Protein AF-A0A2E3NL53-F1 (afdb_monomer_lite)

Radius of gyration: 14.41 Å; chains: 1; bounding box: 37×22×43 Å

Secondary structure (DSSP, 8-state):
---PPPGGG----SEEEE-TTS-EEEESEEEE-TTS-EEEEEEEEE--GGGGGTS-GGGTT-EEEEEEEEEE-HHHHHTS-EEETTT--EE-HHHHHT-

pLDDT: mean 90.21, std 9.06, range [44.19, 97.06]

Structure (mmCIF, N/CA/C/O backbone):
data_AF-A0A2E3NL53-F1
#
_entry.id   AF-A0A2E3NL53-F1
#
loop_
_atom_site.group_PDB
_atom_site.id
_atom_site.type_symbol
_atom_site.label_atom_id
_atom_site.label_alt_id
_atom_site.label_comp_id
_atom_site.label_asym_id
_atom_site.label_entity_id
_atom_site.label_seq_id
_atom_site.pdbx_PDB_ins_code
_atom_site.Cartn_x
_atom_site.Cartn_y
_atom_site.Cartn_z
_atom_site.occupancy
_atom_site.B_iso_or_equiv
_atom_site.auth_seq_id
_atom_site.auth_comp_id
_atom_site.auth_asym_id
_atom_site.auth_atom_id
_atom_site.pdbx_PDB_model_num
ATOM 1 N N . MET A 1 1 ? 18.456 -0.788 -28.516 1.00 44.19 1 MET A N 1
ATOM 2 C CA . MET A 1 1 ? 18.277 -1.912 -27.575 1.00 44.19 1 MET A CA 1
ATOM 3 C C . MET A 1 1 ? 17.141 -1.545 -26.647 1.00 44.19 1 MET A C 1
ATOM 5 O O . MET A 1 1 ? 17.297 -0.605 -25.877 1.00 44.19 1 MET A O 1
ATOM 9 N N . SER A 1 2 ? 15.995 -2.209 -26.773 1.00 53.41 2 SER A N 1
ATOM 10 C CA . SER A 1 2 ? 14.940 -2.111 -25.765 1.00 53.41 2 SER A CA 1
ATOM 11 C C . SER A 1 2 ? 15.437 -2.875 -24.546 1.00 53.41 2 SER A C 1
ATOM 13 O O . SER A 1 2 ? 15.722 -4.064 -24.649 1.00 53.41 2 SER A O 1
ATOM 15 N N . VAL A 1 3 ? 15.651 -2.182 -23.433 1.00 59.28 3 VAL A N 1
ATOM 16 C CA . VAL A 1 3 ? 15.956 -2.845 -22.165 1.00 59.28 3 VAL A CA 1
ATOM 17 C C . VAL A 1 3 ? 14.661 -3.514 -21.728 1.00 59.28 3 VAL A C 1
ATOM 19 O O . VAL A 1 3 ? 13.704 -2.820 -21.387 1.00 59.28 3 VAL A O 1
ATOM 22 N N . GLU A 1 4 ? 14.603 -4.841 -21.813 1.00 66.25 4 GLU A N 1
ATOM 23 C CA . GLU A 1 4 ? 13.481 -5.605 -21.278 1.00 66.25 4 GLU A CA 1
ATOM 24 C C . GLU A 1 4 ? 13.446 -5.396 -19.766 1.00 66.25 4 GLU A C 1
ATOM 26 O O . GLU A 1 4 ? 14.428 -5.616 -19.055 1.00 66.25 4 GLU A O 1
ATOM 31 N N . ILE A 1 5 ? 12.327 -4.864 -19.290 1.00 65.44 5 ILE A N 1
ATOM 32 C CA . ILE A 1 5 ? 12.122 -4.596 -17.874 1.00 65.44 5 ILE A CA 1
ATOM 33 C C . ILE A 1 5 ? 11.640 -5.918 -17.274 1.00 65.44 5 ILE A C 1
ATOM 35 O O . ILE A 1 5 ? 10.630 -6.436 -17.753 1.00 65.44 5 ILE A O 1
ATOM 39 N N . PRO A 1 6 ? 12.329 -6.459 -16.255 1.00 68.88 6 PRO A N 1
ATOM 40 C CA . PRO A 1 6 ? 11.903 -7.691 -15.609 1.00 68.88 6 PRO A CA 1
ATOM 41 C C . PRO A 1 6 ? 10.472 -7.576 -15.075 1.00 68.88 6 PRO A C 1
ATOM 43 O O . PRO A 1 6 ? 10.066 -6.508 -14.606 1.00 68.88 6 PRO A O 1
ATOM 46 N N . ASP A 1 7 ? 9.731 -8.683 -15.123 1.00 76.69 7 ASP A N 1
ATOM 47 C CA . ASP A 1 7 ? 8.323 -8.751 -14.713 1.00 76.69 7 ASP A CA 1
ATOM 48 C C . ASP A 1 7 ? 8.097 -8.293 -13.261 1.00 76.69 7 ASP A C 1
ATOM 50 O O . ASP A 1 7 ? 7.090 -7.668 -12.954 1.00 76.69 7 ASP A O 1
ATOM 54 N N . GLU A 1 8 ? 9.086 -8.456 -12.377 1.00 80.12 8 GLU A N 1
ATOM 55 C CA . GLU A 1 8 ? 9.005 -7.958 -10.997 1.00 80.12 8 GLU A CA 1
ATOM 56 C C . GLU A 1 8 ? 8.801 -6.429 -10.898 1.00 80.12 8 GLU A C 1
ATOM 58 O O . GLU A 1 8 ? 8.336 -5.945 -9.873 1.00 80.12 8 GLU A O 1
ATOM 63 N N . PHE A 1 9 ? 9.115 -5.653 -11.945 1.00 84.38 9 PHE A N 1
ATOM 64 C CA . PHE A 1 9 ? 8.925 -4.195 -11.975 1.00 84.38 9 PHE A CA 1
ATOM 65 C C . PHE A 1 9 ? 7.691 -3.754 -12.777 1.00 84.38 9 PHE A C 1
ATOM 67 O O . PHE A 1 9 ? 7.567 -2.572 -13.122 1.00 84.38 9 PHE A O 1
ATOM 74 N N . SER A 1 10 ? 6.814 -4.694 -13.144 1.00 82.06 10 SER A N 1
ATOM 75 C CA . SER A 1 10 ? 5.560 -4.423 -13.860 1.00 82.06 10 SER A CA 1
ATOM 76 C C . SER A 1 10 ? 4.393 -4.114 -12.916 1.00 82.06 10 SER A C 1
ATOM 78 O O . SER A 1 10 ? 3.399 -3.528 -13.340 1.00 82.06 10 SER A O 1
ATOM 80 N N . SER A 1 11 ? 4.522 -4.472 -11.634 1.00 87.06 11 SER A N 1
ATOM 81 C CA . SER A 1 11 ? 3.481 -4.269 -10.627 1.00 87.06 11 SER A CA 1
ATOM 82 C C . SER A 1 11 ? 3.214 -2.784 -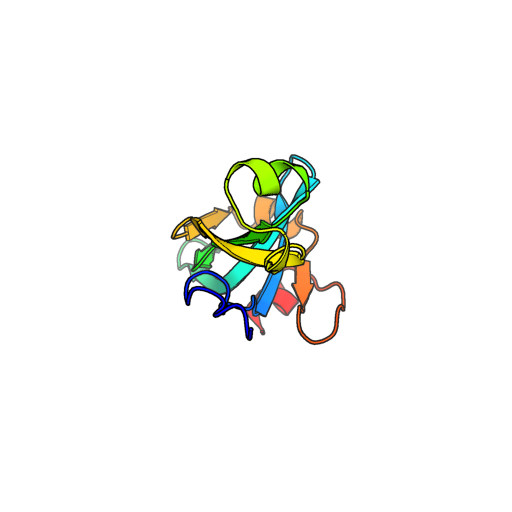10.386 1.00 87.06 11 SER A C 1
ATOM 84 O O . SER A 1 11 ? 4.141 -1.985 -10.276 1.00 87.06 11 SER A O 1
ATOM 86 N N . VAL A 1 12 ? 1.939 -2.422 -10.256 1.00 92.12 12 VAL A N 1
ATOM 87 C CA . VAL A 1 12 ? 1.491 -1.054 -9.982 1.00 92.12 12 VAL A CA 1
ATOM 88 C C . VAL A 1 12 ? 0.555 -1.096 -8.775 1.00 92.12 12 VAL A C 1
ATOM 90 O O . VAL A 1 12 ? -0.373 -1.903 -8.783 1.00 92.12 12 VAL A O 1
ATOM 93 N N . PRO A 1 13 ? 0.786 -0.289 -7.727 1.00 95.31 13 PRO A N 1
ATOM 94 C CA . PRO A 1 13 ? -0.084 -0.291 -6.561 1.00 95.31 13 PRO A CA 1
ATOM 95 C C . PRO A 1 13 ? -1.458 0.299 -6.880 1.00 95.31 13 PRO A C 1
ATOM 97 O O . PRO A 1 13 ? -1.585 1.174 -7.733 1.00 95.31 13 PRO A O 1
ATOM 100 N N . VAL A 1 14 ? -2.474 -0.133 -6.135 1.00 95.88 14 VAL A N 1
ATOM 101 C CA . VAL A 1 14 ? -3.807 0.496 -6.151 1.00 95.88 14 VAL A CA 1
ATOM 102 C C . VAL A 1 14 ? -3.854 1.711 -5.220 1.00 95.88 14 VAL A C 1
ATOM 104 O O . VAL A 1 14 ? -4.539 2.700 -5.480 1.00 95.88 14 VAL A O 1
ATOM 107 N N . LEU A 1 15 ? -3.043 1.674 -4.163 1.00 96.44 15 LEU A N 1
ATOM 108 C CA . LEU A 1 15 ? -2.908 2.735 -3.173 1.00 96.44 15 LEU A CA 1
ATOM 109 C C . LEU A 1 15 ? -1.473 2.828 -2.663 1.00 96.44 15 LEU A C 1
ATOM 111 O O . LEU A 1 15 ? -0.727 1.841 -2.655 1.00 96.44 15 LEU A O 1
ATOM 115 N N . THR A 1 16 ? -1.108 4.005 -2.173 1.00 96.81 16 THR A N 1
ATOM 116 C CA . THR A 1 16 ? 0.142 4.216 -1.446 1.00 96.81 16 THR A CA 1
ATOM 117 C C . THR A 1 16 ? -0.122 4.644 -0.015 1.00 96.81 16 THR A C 1
ATOM 119 O O . THR A 1 16 ? -1.179 5.173 0.326 1.00 96.81 16 THR A O 1
ATOM 122 N N . PHE A 1 17 ? 0.843 4.353 0.850 1.00 95.31 17 PHE A N 1
ATOM 123 C CA . PHE A 1 17 ? 0.776 4.678 2.264 1.00 95.31 17 PHE A CA 1
ATOM 124 C C . PHE A 1 17 ? 2.166 4.903 2.840 1.00 95.31 17 PHE A C 1
ATOM 126 O O . PHE A 1 17 ? 3.169 4.372 2.351 1.00 95.31 17 PHE A O 1
ATOM 133 N N . LYS A 1 18 ? 2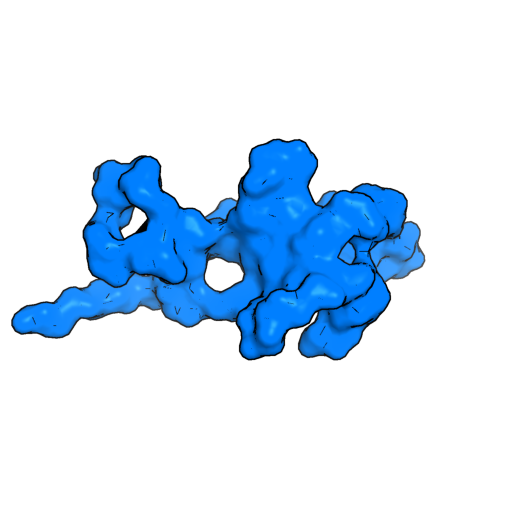.235 5.673 3.925 1.00 92.69 18 LYS A N 1
ATOM 134 C CA . LYS A 1 18 ? 3.484 5.909 4.648 1.00 92.69 18 LYS A CA 1
ATOM 135 C C . LYS A 1 18 ? 3.575 5.090 5.923 1.00 92.69 18 LYS A C 1
ATOM 137 O O . LYS A 1 18 ? 2.701 5.096 6.788 1.00 92.69 18 LYS A O 1
ATOM 142 N N . THR A 1 19 ? 4.703 4.410 6.072 1.00 87.00 19 THR A N 1
ATOM 143 C CA . THR A 1 19 ? 5.080 3.782 7.344 1.00 87.00 19 THR A CA 1
ATOM 144 C C . THR A 1 19 ? 5.469 4.839 8.385 1.00 87.00 19 THR A C 1
ATOM 146 O O . THR A 1 19 ? 5.774 5.979 8.040 1.00 87.00 19 THR A O 1
ATOM 149 N N . LEU A 1 20 ? 5.576 4.448 9.663 1.00 79.38 20 LEU A N 1
ATOM 150 C CA . LEU A 1 20 ? 6.027 5.346 10.747 1.00 79.38 20 LEU A CA 1
ATOM 151 C C . LEU A 1 20 ? 7.415 5.958 10.496 1.00 79.38 20 LEU A C 1
ATOM 153 O O . LEU A 1 20 ? 7.736 7.013 11.026 1.00 79.38 20 LEU A O 1
ATOM 157 N N . LYS A 1 21 ? 8.247 5.304 9.678 1.00 82.44 21 LYS A N 1
ATOM 158 C CA . LYS A 1 21 ? 9.578 5.793 9.295 1.00 82.44 21 LYS A CA 1
ATOM 159 C C . LYS A 1 21 ? 9.540 6.701 8.058 1.00 82.44 21 LYS A C 1
ATOM 161 O O . LYS A 1 21 ? 10.564 6.865 7.402 1.00 82.44 21 LYS A O 1
ATOM 166 N N . ASN A 1 22 ? 8.365 7.229 7.699 1.00 82.56 22 ASN A N 1
ATOM 167 C CA . ASN A 1 22 ? 8.126 8.069 6.519 1.00 82.56 22 ASN A CA 1
ATOM 168 C C . ASN A 1 22 ? 8.565 7.406 5.196 1.00 82.56 22 ASN A C 1
ATOM 170 O O . ASN A 1 22 ? 8.871 8.074 4.214 1.00 82.56 22 ASN A O 1
ATOM 174 N N . THR A 1 23 ? 8.630 6.070 5.175 1.00 87.38 23 THR A N 1
ATOM 175 C CA . THR A 1 23 ? 8.864 5.308 3.945 1.00 87.38 23 THR A CA 1
ATOM 176 C C . THR A 1 23 ? 7.531 5.108 3.252 1.00 87.38 23 THR A C 1
ATOM 178 O O . THR A 1 23 ? 6.623 4.537 3.863 1.00 87.38 23 THR A O 1
ATOM 181 N N . GLU A 1 24 ? 7.439 5.562 2.006 1.00 93.31 24 GLU A N 1
ATOM 182 C CA . GLU A 1 24 ? 6.289 5.333 1.138 1.00 93.31 24 GLU A CA 1
ATOM 183 C C . GLU A 1 24 ? 6.329 3.911 0.573 1.00 93.31 24 GLU A C 1
ATOM 185 O O . GLU A 1 24 ? 7.359 3.437 0.084 1.00 93.31 24 GLU A O 1
ATOM 190 N N . LEU A 1 25 ? 5.202 3.221 0.694 1.00 95.94 25 LEU A N 1
ATOM 191 C CA . LEU A 1 25 ? 4.970 1.883 0.181 1.00 95.94 25 LEU A CA 1
ATOM 192 C C . LEU A 1 25 ? 3.688 1.881 -0.644 1.00 95.94 25 LEU A C 1
ATOM 194 O O . LEU A 1 25 ? 2.816 2.728 -0.465 1.00 95.94 25 LEU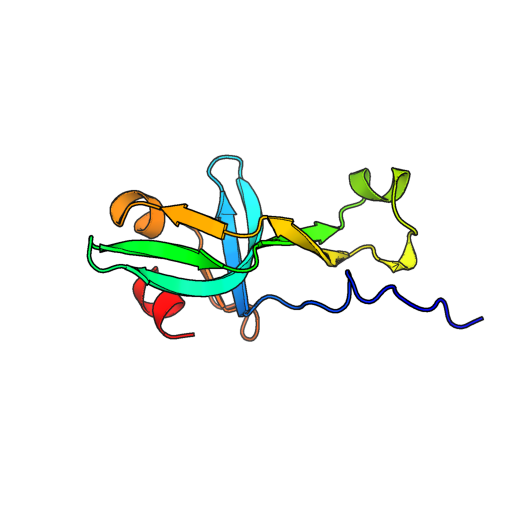 A O 1
ATOM 198 N N . GLY A 1 26 ? 3.591 0.908 -1.538 1.00 96.69 26 GLY A N 1
ATOM 199 C CA . GLY A 1 26 ? 2.389 0.610 -2.297 1.00 96.69 26 GLY A CA 1
ATOM 200 C C . GLY A 1 26 ? 1.777 -0.696 -1.812 1.00 96.69 26 GLY A C 1
ATOM 201 O O . GLY A 1 26 ? 2.482 -1.541 -1.256 1.00 96.69 26 GLY A O 1
ATOM 202 N N . ALA A 1 27 ? 0.484 -0.875 -2.030 1.00 97.06 27 ALA A N 1
ATOM 203 C CA . ALA A 1 27 ? -0.180 -2.164 -1.875 1.00 97.06 27 ALA A CA 1
ATOM 204 C C . ALA A 1 27 ? -0.976 -2.489 -3.138 1.00 97.06 27 ALA A C 1
ATOM 206 O O . ALA A 1 27 ? -1.421 -1.582 -3.844 1.00 97.06 27 ALA A O 1
ATOM 207 N N . LEU A 1 28 ? -1.127 -3.781 -3.421 1.00 96.50 28 LEU A N 1
ATOM 208 C CA . LEU A 1 28 ? -1.995 -4.273 -4.490 1.00 96.50 28 LEU A CA 1
ATOM 209 C C . LEU A 1 28 ? -3.439 -4.444 -4.016 1.00 96.50 28 LEU A C 1
ATOM 211 O O . LEU A 1 28 ? -4.349 -4.416 -4.832 1.00 96.50 28 LEU A O 1
ATOM 215 N N . GLU A 1 29 ? -3.637 -4.611 -2.711 1.00 96.00 29 GLU A N 1
ATOM 216 C CA . GLU A 1 29 ? -4.946 -4.819 -2.105 1.00 96.00 29 GLU A CA 1
ATOM 217 C C . GLU A 1 29 ? -4.937 -4.327 -0.652 1.00 96.00 29 GLU A C 1
ATOM 219 O O . GLU A 1 29 ? -3.913 -4.405 0.041 1.00 96.00 29 GLU A O 1
ATOM 224 N N . ILE A 1 30 ? -6.090 -3.847 -0.193 1.00 96.25 30 ILE A N 1
ATOM 225 C CA . ILE A 1 30 ? -6.377 -3.515 1.200 1.00 96.25 30 ILE A CA 1
ATOM 226 C C . ILE A 1 30 ? -7.722 -4.124 1.591 1.00 96.25 30 ILE A C 1
ATOM 228 O O . ILE A 1 30 ? -8.701 -4.028 0.861 1.00 96.25 30 ILE A O 1
ATOM 232 N N . THR A 1 31 ? -7.777 -4.760 2.754 1.00 96.44 31 THR A N 1
ATOM 233 C CA . THR A 1 31 ? -8.986 -5.412 3.265 1.00 96.44 31 THR A CA 1
ATOM 234 C C . THR A 1 31 ? -9.121 -5.192 4.759 1.00 96.44 31 THR A C 1
ATOM 236 O O . THR A 1 31 ? -8.117 -5.059 5.465 1.00 96.44 31 THR A O 1
ATOM 239 N N . ARG A 1 32 ? -10.356 -5.222 5.259 1.00 95.88 32 ARG A N 1
ATOM 240 C CA . ARG A 1 32 ? -10.639 -5.248 6.693 1.00 95.88 32 ARG A CA 1
ATOM 241 C C . ARG A 1 32 ? -10.936 -6.677 7.135 1.00 95.88 32 ARG A C 1
ATOM 243 O O . ARG A 1 32 ? -11.784 -7.337 6.545 1.00 95.88 32 ARG A O 1
ATOM 250 N N . ASP A 1 33 ? -10.216 -7.129 8.149 1.00 94.75 33 ASP A N 1
ATOM 251 C CA . ASP A 1 33 ? -10.350 -8.464 8.729 1.00 94.75 33 ASP A CA 1
ATOM 252 C C . ASP A 1 33 ? -11.460 -8.484 9.802 1.00 94.75 33 ASP A C 1
ATOM 254 O O . ASP A 1 33 ? -11.921 -7.430 10.254 1.00 94.75 33 ASP A O 1
ATOM 258 N N . GLU A 1 34 ? -11.902 -9.673 10.222 1.00 91.44 34 GLU A N 1
ATOM 259 C CA . GLU A 1 34 ? -13.038 -9.841 11.154 1.00 91.44 34 GLU A CA 1
ATOM 260 C C . GLU A 1 34 ? -12.784 -9.223 12.540 1.00 91.44 34 GLU A C 1
ATOM 262 O O . GLU A 1 34 ? -13.713 -8.786 13.220 1.00 91.44 34 GLU A O 1
ATOM 267 N N . ASP A 1 35 ? -11.516 -9.144 12.949 1.00 91.62 35 ASP A N 1
ATOM 268 C CA . ASP A 1 35 ? -11.068 -8.510 14.195 1.00 91.62 35 ASP A CA 1
ATOM 269 C C . ASP A 1 35 ? -10.980 -6.973 14.099 1.00 91.62 35 ASP A C 1
ATOM 271 O O . ASP A 1 35 ? -10.598 -6.298 15.057 1.00 91.62 35 ASP A O 1
ATOM 275 N N . GLY A 1 36 ? -11.338 -6.405 12.944 1.00 90.62 36 GLY A N 1
ATOM 276 C CA . GLY A 1 36 ? -11.266 -4.978 12.662 1.00 90.62 36 GLY A CA 1
ATOM 277 C C . GLY A 1 36 ? -9.878 -4.489 12.245 1.00 90.62 36 GLY A C 1
ATOM 278 O O . GLY A 1 36 ? -9.725 -3.285 12.027 1.00 90.62 36 GLY A O 1
ATOM 279 N N . SER A 1 37 ? -8.891 -5.379 12.108 1.00 95.12 37 SER A N 1
ATOM 280 C CA . SER A 1 37 ? -7.571 -5.045 11.572 1.00 95.12 37 SER A CA 1
ATOM 281 C C . SER A 1 37 ? -7.646 -4.683 10.093 1.00 95.12 37 SER A C 1
ATOM 283 O O . SER A 1 37 ? -8.462 -5.211 9.339 1.00 95.12 37 SER A O 1
ATOM 285 N N . VAL A 1 38 ? -6.732 -3.823 9.653 1.00 96.31 38 VAL A N 1
ATOM 286 C CA . VAL A 1 38 ? -6.546 -3.499 8.238 1.00 96.31 38 VAL A CA 1
ATOM 287 C C . VAL A 1 38 ? -5.353 -4.286 7.716 1.00 96.31 38 VAL A C 1
ATOM 289 O O . VAL A 1 38 ? -4.241 -4.190 8.241 1.00 96.31 38 VAL A O 1
ATOM 292 N N . VAL A 1 39 ? -5.587 -5.093 6.689 1.00 96.50 39 VAL A N 1
ATOM 293 C CA . VAL A 1 39 ? -4.589 -5.956 6.061 1.00 96.50 39 VAL A CA 1
ATOM 294 C C . VAL A 1 39 ? -4.310 -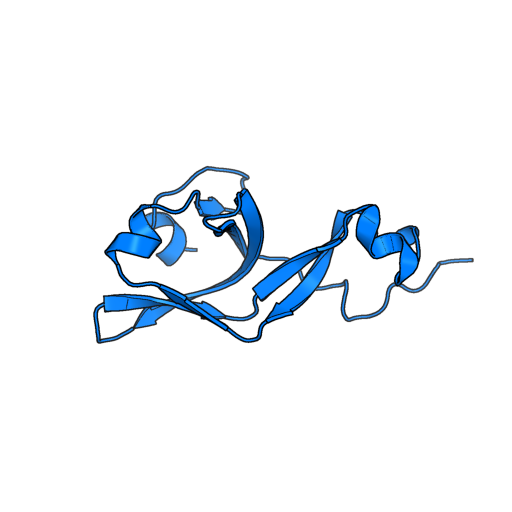5.442 4.660 1.00 96.50 39 VAL A C 1
ATOM 296 O O . VAL A 1 39 ? -5.224 -5.230 3.874 1.00 96.50 39 VAL A O 1
ATOM 299 N N . LEU A 1 40 ? -3.033 -5.253 4.360 1.00 96.56 40 LEU A N 1
ATOM 300 C CA . LEU A 1 40 ? -2.525 -4.887 3.047 1.00 96.56 40 LEU A CA 1
ATOM 301 C C . LEU A 1 40 ? -1.813 -6.095 2.446 1.00 96.56 40 LEU A C 1
ATOM 303 O O . LEU A 1 40 ? -0.926 -6.664 3.096 1.00 96.56 40 LEU A O 1
ATOM 307 N N . THR A 1 41 ? -2.136 -6.437 1.205 1.00 96.50 41 THR A N 1
ATOM 308 C CA . THR A 1 41 ? -1.545 -7.569 0.480 1.00 96.50 41 THR A CA 1
ATOM 309 C C . THR A 1 41 ? -0.764 -7.072 -0.737 1.00 96.50 41 THR A C 1
ATOM 311 O O . THR A 1 41 ? -1.098 -6.057 -1.348 1.00 96.50 41 THR A O 1
ATOM 314 N N . GLY A 1 42 ? 0.326 -7.765 -1.076 1.00 95.38 42 GLY A N 1
ATOM 315 C CA . GLY A 1 42 ? 1.172 -7.416 -2.217 1.00 95.38 42 GLY A CA 1
ATOM 316 C C . GLY A 1 42 ? 1.873 -6.075 -2.014 1.00 95.38 42 GLY A C 1
ATOM 317 O O . GLY A 1 42 ? 1.652 -5.124 -2.756 1.00 95.38 42 GLY A O 1
ATOM 318 N N . ILE A 1 43 ? 2.702 -5.974 -0.974 1.00 96.81 43 ILE A N 1
ATOM 319 C CA . ILE A 1 43 ? 3.380 -4.723 -0.634 1.00 96.81 43 ILE A CA 1
ATOM 320 C C . ILE A 1 43 ? 4.498 -4.458 -1.627 1.00 96.81 43 ILE A C 1
ATOM 322 O O . ILE A 1 43 ? 5.438 -5.249 -1.754 1.00 96.81 43 ILE A O 1
ATOM 326 N N . LEU A 1 44 ? 4.434 -3.289 -2.243 1.00 96.56 44 LEU A N 1
ATOM 327 C CA . LEU A 1 44 ? 5.401 -2.784 -3.195 1.00 96.56 44 LEU A CA 1
ATOM 328 C C . LEU A 1 44 ? 6.259 -1.687 -2.564 1.00 96.56 44 LEU A C 1
ATOM 330 O O . LEU A 1 44 ? 5.842 -0.974 -1.646 1.00 96.56 44 LEU A O 1
ATOM 334 N N . LYS A 1 45 ? 7.471 -1.530 -3.082 1.00 95.00 45 LYS A N 1
ATOM 335 C CA . LYS A 1 45 ? 8.371 -0.428 -2.749 1.00 95.00 45 LYS A CA 1
ATOM 336 C C . LYS A 1 45 ? 8.804 0.282 -4.023 1.00 95.00 45 LYS A C 1
ATOM 338 O O . LYS A 1 45 ? 9.099 -0.369 -5.022 1.00 95.00 45 LYS A O 1
ATOM 343 N N . LEU A 1 46 ? 8.861 1.608 -3.968 1.00 93.94 46 LEU A N 1
ATOM 344 C CA . LEU A 1 46 ? 9.391 2.411 -5.059 1.00 93.94 46 LEU A CA 1
ATOM 345 C C . LEU A 1 46 ? 10.912 2.226 -5.143 1.00 93.94 46 LEU A C 1
ATOM 347 O O . LEU A 1 46 ? 11.620 2.350 -4.139 1.00 93.94 46 LEU A O 1
ATOM 351 N N . VAL A 1 47 ? 11.418 1.941 -6.338 1.00 91.75 47 VAL A N 1
ATOM 352 C CA . VAL A 1 47 ? 12.852 1.878 -6.613 1.00 91.75 47 VAL A CA 1
ATOM 353 C C . VAL A 1 47 ? 13.414 3.292 -6.564 1.00 91.75 47 VAL A C 1
ATOM 355 O O . VAL A 1 47 ? 13.079 4.142 -7.390 1.00 91.75 47 VAL A O 1
ATOM 358 N N . THR A 1 48 ? 14.293 3.530 -5.596 1.00 91.62 48 THR A N 1
ATOM 359 C CA . THR A 1 48 ? 14.999 4.800 -5.399 1.00 91.62 48 THR A CA 1
ATOM 360 C C . THR A 1 48 ? 16.458 4.697 -5.839 1.00 91.62 48 THR A C 1
ATOM 362 O O . THR A 1 48 ? 16.978 3.608 -6.084 1.00 91.62 48 THR A O 1
ATOM 365 N N . GLU A 1 49 ? 17.158 5.831 -5.900 1.00 91.81 49 GLU A N 1
ATOM 366 C CA . GLU A 1 49 ? 18.563 5.887 -6.328 1.00 91.81 49 GLU A CA 1
ATOM 367 C C . GLU A 1 49 ? 19.494 4.981 -5.511 1.00 91.81 49 GLU A C 1
ATOM 369 O O . GLU A 1 49 ? 20.400 4.366 -6.069 1.00 91.81 49 GLU A O 1
ATOM 374 N N . SER A 1 50 ? 19.244 4.826 -4.207 1.00 89.06 50 SER A N 1
ATOM 375 C CA . SER A 1 50 ? 20.040 3.940 -3.349 1.00 89.06 50 SER A CA 1
ATOM 376 C C . SER A 1 50 ? 19.918 2.461 -3.727 1.00 89.06 50 SER A C 1
ATOM 378 O O . SER A 1 50 ? 20.826 1.683 -3.451 1.00 89.06 50 SER A O 1
ATOM 380 N N . MET A 1 51 ? 18.829 2.069 -4.392 1.00 89.44 51 MET A N 1
ATOM 381 C CA . MET A 1 51 ? 18.599 0.699 -4.852 1.00 89.44 51 MET A CA 1
ATOM 382 C C . MET A 1 51 ? 19.256 0.415 -6.213 1.00 89.44 51 MET A C 1
ATOM 384 O O . MET A 1 51 ? 19.390 -0.746 -6.593 1.00 89.44 51 MET A O 1
ATOM 388 N N . LEU A 1 52 ? 19.739 1.442 -6.923 1.00 87.94 52 LEU A N 1
ATOM 389 C CA . LEU A 1 52 ? 20.415 1.293 -8.221 1.00 87.94 52 LEU A CA 1
ATOM 390 C C . LEU A 1 52 ? 21.817 0.670 -8.123 1.00 87.94 52 LEU A C 1
ATOM 392 O O . LEU A 1 52 ? 22.460 0.433 -9.141 1.00 87.94 52 LEU A O 1
ATOM 396 N N . GLN A 1 53 ? 22.298 0.391 -6.908 1.00 88.81 53 GLN A N 1
ATOM 397 C CA . GLN A 1 53 ? 23.472 -0.461 -6.701 1.00 88.81 53 GLN A CA 1
ATOM 398 C C . GLN A 1 53 ? 23.178 -1.929 -7.045 1.00 88.81 53 GLN A C 1
ATOM 400 O O . GLN A 1 53 ? 24.078 -2.645 -7.473 1.00 88.81 53 GLN A O 1
ATOM 405 N N . SER A 1 54 ? 21.922 -2.356 -6.878 1.00 85.31 54 SER A N 1
ATOM 406 C CA . SER A 1 54 ? 21.475 -3.735 -7.110 1.00 85.31 54 SER A CA 1
ATOM 407 C C . SER A 1 54 ? 20.598 -3.882 -8.353 1.00 85.31 54 SER A C 1
ATOM 409 O O . SER A 1 54 ? 20.392 -4.997 -8.821 1.00 85.31 54 SER A O 1
ATOM 411 N N . TYR A 1 55 ? 20.087 -2.773 -8.893 1.00 85.25 55 TYR A N 1
ATOM 412 C CA . TYR A 1 55 ? 19.158 -2.760 -10.021 1.00 85.25 55 TYR A CA 1
ATOM 413 C C . TYR A 1 55 ? 19.616 -1.821 -11.142 1.00 85.25 55 TYR A C 1
ATOM 415 O O . TYR A 1 55 ? 20.268 -0.808 -10.878 1.00 85.25 55 TYR A O 1
ATOM 423 N N . PRO A 1 56 ? 19.254 -2.100 -12.407 1.00 87.88 56 PRO A N 1
ATOM 424 C CA . PRO A 1 56 ? 19.582 -1.213 -13.515 1.00 87.88 56 PRO A CA 1
ATOM 425 C C . PRO A 1 56 ? 18.877 0.146 -13.381 1.00 87.88 56 PRO A C 1
ATOM 427 O O . PRO A 1 56 ? 17.743 0.245 -12.921 1.00 87.88 56 PRO A O 1
ATOM 430 N N . ARG A 1 57 ? 19.510 1.221 -13.870 1.00 89.88 57 ARG A N 1
ATOM 431 C CA . ARG A 1 57 ? 18.942 2.588 -13.817 1.00 89.88 57 ARG A CA 1
ATOM 432 C C . ARG A 1 57 ? 17.586 2.720 -14.521 1.00 89.88 57 ARG A C 1
ATOM 434 O O . ARG A 1 57 ? 16.823 3.621 -14.193 1.00 89.88 57 ARG A O 1
ATOM 441 N N . SER A 1 58 ? 17.280 1.833 -15.468 1.00 88.88 58 SER A N 1
ATOM 442 C CA . SER A 1 58 ? 16.018 1.806 -16.218 1.00 88.88 58 SER A CA 1
ATOM 443 C C . SER A 1 58 ? 14.786 1.498 -15.363 1.00 88.88 58 SER A C 1
ATOM 445 O O . SER A 1 58 ? 13.669 1.713 -15.829 1.00 88.88 58 SER A O 1
ATOM 447 N N . VAL A 1 59 ? 14.965 0.987 -14.139 1.00 89.44 59 VAL A N 1
ATOM 448 C CA . VAL A 1 59 ? 13.859 0.693 -13.216 1.00 89.44 59 VAL A CA 1
ATOM 449 C C . VAL A 1 59 ? 13.674 1.757 -12.131 1.00 89.44 59 VAL A C 1
ATOM 451 O O . VAL A 1 59 ? 12.810 1.601 -11.273 1.00 89.44 59 VAL A O 1
ATOM 454 N N . LEU A 1 60 ? 14.449 2.848 -12.155 1.00 91.69 60 LEU A N 1
ATOM 455 C CA . LEU A 1 60 ? 14.257 3.970 -11.233 1.00 91.69 60 LEU A CA 1
ATOM 456 C C . LEU A 1 60 ? 12.823 4.514 -11.342 1.00 91.69 60 LEU A C 1
ATOM 458 O O . LEU A 1 60 ? 12.332 4.753 -12.444 1.00 91.69 60 LEU A O 1
ATOM 462 N N . GLY A 1 61 ? 12.159 4.711 -10.200 1.00 90.62 61 GLY A N 1
ATOM 463 C CA . GLY A 1 61 ? 10.772 5.179 -10.149 1.00 90.62 61 GLY A CA 1
ATOM 464 C C . GLY A 1 61 ? 9.721 4.108 -10.455 1.00 90.62 61 GLY A C 1
ATOM 465 O O . GLY A 1 61 ? 8.534 4.419 -10.473 1.00 90.62 61 GLY A O 1
ATOM 466 N N . LYS A 1 62 ? 10.125 2.850 -10.674 1.00 92.75 62 LYS A N 1
ATOM 467 C CA . LYS A 1 62 ? 9.198 1.715 -10.750 1.00 92.75 62 LYS A CA 1
ATOM 468 C C . LYS A 1 62 ? 8.907 1.141 -9.374 1.00 92.75 62 LYS A C 1
ATOM 470 O O . LYS A 1 62 ? 9.667 1.345 -8.430 1.00 92.75 62 LYS A 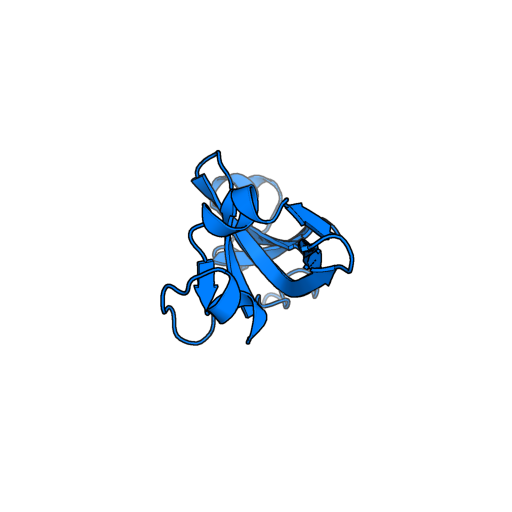O 1
ATOM 475 N N . TRP A 1 63 ? 7.826 0.384 -9.278 1.00 94.44 63 TRP A N 1
ATOM 476 C CA . TRP A 1 63 ? 7.485 -0.380 -8.088 1.00 94.44 63 TRP A CA 1
ATOM 477 C C . TRP A 1 63 ? 8.026 -1.800 -8.203 1.00 94.44 63 TRP A C 1
ATOM 479 O O . TRP A 1 63 ? 8.030 -2.376 -9.284 1.00 94.44 63 TRP A O 1
ATOM 489 N N . THR A 1 64 ? 8.490 -2.351 -7.087 1.00 92.44 64 THR A N 1
ATOM 490 C CA . THR A 1 64 ? 8.972 -3.735 -6.988 1.00 92.44 64 THR A CA 1
ATOM 491 C C . THR A 1 64 ? 8.381 -4.413 -5.747 1.00 92.44 64 THR A C 1
ATOM 493 O O . THR A 1 64 ? 8.170 -3.728 -4.734 1.00 92.44 64 THR A O 1
ATOM 496 N N . PRO A 1 65 ? 8.090 -5.727 -5.786 1.00 94.06 65 PRO A N 1
ATOM 497 C CA . PRO A 1 65 ? 7.697 -6.505 -4.622 1.00 94.06 65 PRO A CA 1
ATOM 498 C C . PRO A 1 65 ? 8.651 -6.315 -3.442 1.00 94.06 65 PRO A C 1
ATOM 500 O O . PRO A 1 65 ? 9.868 -6.411 -3.560 1.00 94.06 65 PRO A O 1
ATOM 503 N N . ASN A 1 66 ? 8.082 -6.061 -2.268 1.00 93.00 66 ASN A N 1
ATOM 504 C CA . ASN A 1 66 ? 8.836 -5.839 -1.038 1.00 93.00 66 ASN A CA 1
ATOM 505 C C . ASN A 1 66 ? 8.415 -6.810 0.069 1.00 93.00 66 ASN A C 1
ATOM 507 O O . ASN A 1 66 ? 9.270 -7.368 0.754 1.00 93.00 66 ASN A O 1
ATOM 511 N N . ARG A 1 67 ? 7.106 -7.012 0.279 1.00 93.50 67 ARG A N 1
ATOM 512 C CA . ARG A 1 67 ? 6.573 -7.947 1.288 1.00 93.50 67 ARG A CA 1
ATOM 513 C C . ARG A 1 67 ? 5.253 -8.551 0.828 1.00 93.50 67 ARG A C 1
ATOM 515 O O . ARG A 1 67 ? 4.481 -7.895 0.143 1.00 93.50 67 ARG A O 1
ATOM 522 N N . ALA A 1 68 ? 4.955 -9.765 1.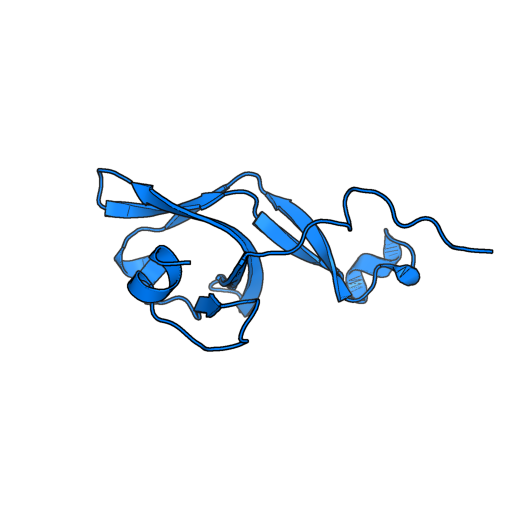282 1.00 93.31 68 ALA A N 1
ATOM 523 C CA . ALA A 1 68 ? 3.683 -10.413 0.963 1.00 93.31 68 ALA A CA 1
ATOM 524 C C . ALA A 1 68 ? 2.481 -9.683 1.585 1.00 93.31 68 ALA A C 1
ATOM 526 O O . ALA A 1 68 ? 1.481 -9.474 0.908 1.00 93.31 68 ALA A O 1
ATOM 527 N N . ARG A 1 69 ? 2.582 -9.282 2.861 1.00 94.56 69 ARG A N 1
ATOM 528 C CA . ARG A 1 69 ? 1.494 -8.611 3.584 1.00 94.56 69 ARG A CA 1
ATOM 529 C C . ARG A 1 69 ? 1.980 -7.735 4.735 1.00 94.56 69 ARG A C 1
ATOM 531 O O . ARG A 1 69 ? 3.047 -7.992 5.299 1.00 94.56 69 ARG A O 1
ATOM 538 N N . ILE A 1 70 ? 1.166 -6.758 5.121 1.00 94.75 70 ILE A N 1
ATOM 539 C CA . ILE A 1 70 ? 1.282 -5.981 6.362 1.00 94.75 70 ILE A CA 1
ATOM 540 C C . ILE A 1 70 ? -0.097 -5.938 7.023 1.00 94.75 70 ILE A C 1
ATOM 542 O O . ILE A 1 70 ? -1.100 -5.779 6.339 1.00 94.75 70 ILE A O 1
ATOM 546 N N . ARG A 1 71 ? -0.147 -6.076 8.349 1.00 95.38 71 ARG A N 1
ATOM 547 C CA . ARG A 1 71 ? -1.368 -5.908 9.141 1.00 95.38 71 ARG A CA 1
ATOM 548 C C . ARG A 1 71 ? -1.184 -4.729 10.090 1.00 95.38 71 ARG A C 1
ATOM 550 O O . ARG A 1 71 ? -0.126 -4.618 10.708 1.00 95.38 71 ARG A O 1
ATOM 557 N N . TYR A 1 72 ? -2.210 -3.898 10.188 1.00 94.81 72 TYR A N 1
ATOM 558 C CA . TYR A 1 72 ? -2.327 -2.789 11.124 1.00 94.81 72 TYR A CA 1
ATOM 559 C C . TYR A 1 72 ? -3.566 -2.972 11.990 1.00 94.81 72 TYR A C 1
ATOM 561 O O . TYR A 1 72 ? -4.585 -3.480 11.518 1.00 94.81 72 TYR A O 1
ATOM 569 N N . THR A 1 73 ? -3.501 -2.516 13.239 1.00 95.00 73 THR A N 1
ATOM 570 C CA . THR A 1 73 ? -4.731 -2.288 14.006 1.00 95.00 73 THR A CA 1
ATOM 571 C C . THR A 1 73 ? -5.539 -1.153 13.367 1.00 95.00 73 THR A C 1
ATOM 573 O O . THR A 1 73 ? -5.005 -0.356 12.590 1.00 95.00 73 THR A O 1
ATOM 576 N N . ALA A 1 74 ? -6.827 -1.043 13.701 1.00 91.06 74 ALA A N 1
ATOM 577 C CA . ALA A 1 74 ? -7.665 0.053 13.210 1.00 91.06 74 ALA A CA 1
ATOM 578 C C . ALA A 1 74 ? -7.078 1.439 13.555 1.00 91.06 74 ALA A C 1
ATOM 580 O O . ALA A 1 74 ? -7.059 2.333 12.712 1.00 91.06 74 ALA A O 1
ATOM 581 N N . GLU A 1 75 ? -6.534 1.597 14.765 1.00 92.19 75 GLU A N 1
ATOM 582 C CA . GLU A 1 75 ? -5.897 2.842 15.216 1.00 92.19 75 GLU A CA 1
ATOM 583 C C . GLU A 1 75 ? -4.621 3.155 14.427 1.00 92.19 75 GLU A C 1
ATOM 585 O O . GLU A 1 75 ? -4.409 4.283 13.983 1.00 92.19 75 GLU A O 1
ATOM 590 N N . GLU A 1 76 ? -3.774 2.148 14.198 1.00 93.38 76 GLU A N 1
ATOM 591 C CA . GLU A 1 76 ? -2.556 2.318 13.406 1.00 93.38 76 GLU A CA 1
ATOM 592 C C . GLU A 1 76 ? -2.853 2.643 11.946 1.00 93.38 76 GLU A C 1
ATOM 594 O O . GLU A 1 76 ? -2.070 3.356 11.318 1.00 93.38 76 GLU A O 1
ATOM 599 N N . ALA A 1 77 ? -3.935 2.086 11.401 1.00 92.38 77 ALA A N 1
ATOM 600 C CA . ALA A 1 77 ? -4.371 2.323 10.037 1.00 92.38 77 ALA A CA 1
ATOM 601 C C . ALA A 1 77 ? -4.944 3.736 9.873 1.00 92.38 77 ALA A C 1
ATOM 603 O O . ALA A 1 77 ? -4.604 4.414 8.909 1.00 92.38 77 ALA A O 1
ATOM 604 N N . ALA A 1 78 ? -5.727 4.227 10.836 1.00 90.81 78 ALA A N 1
ATOM 605 C CA . ALA A 1 78 ? -6.254 5.593 10.819 1.00 90.81 78 ALA A CA 1
ATOM 606 C C . ALA A 1 78 ? -5.145 6.665 10.808 1.00 90.81 78 ALA A C 1
ATOM 608 O O . ALA A 1 78 ? -5.324 7.738 10.243 1.00 90.81 78 ALA A O 1
ATOM 609 N N . GLY A 1 79 ? -3.982 6.366 11.395 1.00 89.69 79 GLY A N 1
ATOM 610 C CA . GLY A 1 79 ? -2.825 7.264 11.421 1.00 89.69 79 GLY A CA 1
ATOM 611 C C . GLY A 1 79 ? -1.917 7.215 10.185 1.00 89.69 79 GLY A C 1
ATOM 612 O O . GLY A 1 79 ? -0.807 7.749 10.246 1.00 89.69 79 GLY A O 1
ATOM 613 N N . ARG A 1 80 ? -2.300 6.531 9.097 1.00 90.94 80 ARG A N 1
ATOM 614 C CA . ARG A 1 80 ? -1.482 6.454 7.872 1.00 90.94 80 ARG A CA 1
ATOM 615 C C . ARG A 1 80 ? -1.907 7.497 6.848 1.00 90.94 80 ARG A C 1
ATOM 617 O O . ARG A 1 80 ? -3.088 7.755 6.658 1.00 90.94 80 ARG A O 1
ATOM 624 N N . ASP A 1 81 ? -0.919 8.018 6.125 1.00 92.75 81 ASP A N 1
ATOM 625 C CA . ASP A 1 81 ? -1.139 8.864 4.950 1.00 92.75 81 ASP A CA 1
ATOM 626 C C . ASP A 1 81 ? -1.550 8.005 3.745 1.00 92.75 81 ASP A C 1
ATOM 628 O O . ASP A 1 81 ? -0.702 7.669 2.913 1.00 92.75 81 ASP A O 1
ATOM 632 N N . TRP A 1 82 ? -2.818 7.602 3.668 1.00 95.06 82 TRP A N 1
ATOM 633 C CA . TRP A 1 82 ? -3.336 6.840 2.530 1.00 95.06 82 TRP A CA 1
ATOM 634 C C . TRP A 1 82 ? -3.547 7.731 1.313 1.00 95.06 82 TRP A C 1
ATOM 636 O O . TRP A 1 82 ? -4.044 8.854 1.416 1.00 95.06 82 TRP A O 1
ATOM 646 N N . LYS A 1 83 ? -3.201 7.214 0.137 1.00 96.50 83 LYS A N 1
ATOM 647 C CA . LYS A 1 83 ? -3.467 7.879 -1.136 1.00 96.50 83 LYS A CA 1
ATOM 648 C C . LYS A 1 83 ? -3.938 6.887 -2.178 1.00 96.50 83 LYS A C 1
ATOM 650 O O . LYS A 1 83 ? -3.339 5.824 -2.338 1.00 96.50 83 LYS A O 1
ATOM 655 N N . ASN A 1 84 ? -4.963 7.266 -2.929 1.00 95.44 84 ASN A N 1
ATOM 656 C CA . ASN A 1 84 ? -5.346 6.543 -4.129 1.00 95.44 84 ASN A CA 1
ATOM 657 C C . ASN A 1 84 ? -4.248 6.736 -5.183 1.00 95.44 84 ASN A C 1
ATOM 659 O O . ASN A 1 84 ? -3.895 7.867 -5.520 1.00 95.44 84 ASN A O 1
ATOM 663 N N . TYR A 1 85 ? -3.683 5.642 -5.694 1.00 95.00 85 TYR A N 1
ATOM 664 C CA . TYR A 1 85 ? -2.561 5.737 -6.625 1.00 95.00 85 TYR A CA 1
ATOM 665 C C . TYR A 1 85 ? -2.983 6.283 -7.996 1.00 95.00 85 TYR A C 1
ATOM 667 O O . TYR A 1 85 ? -2.227 7.022 -8.624 1.00 95.00 85 TYR A O 1
ATOM 675 N N . ALA A 1 86 ? -4.192 5.950 -8.456 1.00 92.44 86 ALA A N 1
ATOM 676 C CA . ALA A 1 86 ? -4.691 6.357 -9.765 1.00 92.44 86 ALA A CA 1
ATOM 677 C C . ALA A 1 86 ? -5.033 7.853 -9.821 1.00 92.44 86 ALA A C 1
ATOM 679 O O . ALA A 1 86 ? -4.775 8.502 -10.834 1.00 92.44 86 ALA A O 1
ATOM 680 N N . THR A 1 87 ? -5.604 8.403 -8.745 1.00 93.94 87 THR A N 1
ATOM 681 C CA . THR A 1 87 ? -6.023 9.816 -8.695 1.00 93.94 87 THR A CA 1
ATOM 682 C C . THR A 1 87 ? -5.004 10.723 -8.006 1.00 93.94 87 THR A C 1
ATOM 684 O O . THR A 1 87 ? -5.014 11.933 -8.223 1.00 93.94 87 THR A O 1
ATOM 687 N N . GLY A 1 88 ? -4.121 10.162 -7.176 1.00 92.44 88 GLY A N 1
ATOM 688 C CA . GLY A 1 88 ? -3.203 10.913 -6.318 1.00 92.44 88 GLY A CA 1
ATOM 689 C C . GLY A 1 88 ? -3.881 11.578 -5.115 1.00 92.44 88 GLY A C 1
ATOM 690 O O . GLY A 1 88 ? -3.220 12.310 -4.375 1.00 92.44 88 GLY A O 1
ATOM 691 N N . GLU A 1 89 ? -5.178 11.343 -4.915 1.00 95.06 89 GLU A N 1
ATOM 692 C CA . GLU A 1 89 ? -5.958 11.928 -3.829 1.00 95.06 89 GLU A CA 1
ATOM 693 C C . GLU A 1 89 ? -5.604 11.283 -2.488 1.00 95.06 89 GLU A C 1
ATOM 695 O O . GLU A 1 89 ? -5.497 10.059 -2.379 1.00 95.06 89 GLU A O 1
ATOM 700 N N . THR A 1 90 ? -5.430 12.114 -1.460 1.00 95.12 90 THR A N 1
ATOM 701 C CA . THR A 1 90 ? -5.307 11.643 -0.079 1.00 95.12 90 THR A CA 1
ATOM 702 C C . THR A 1 90 ? -6.675 11.209 0.421 1.00 95.12 90 THR A C 1
ATOM 704 O O . THR A 1 90 ? -7.614 12.000 0.405 1.00 95.12 90 THR A O 1
ATOM 707 N N . VAL A 1 91 ? -6.762 9.974 0.899 1.00 95.06 91 VAL A N 1
ATOM 708 C CA . VAL A 1 91 ? -7.989 9.377 1.433 1.00 95.06 91 VAL A CA 1
ATOM 709 C C . VAL A 1 91 ? -7.785 9.003 2.900 1.00 95.06 91 VAL A C 1
ATOM 711 O O . VAL A 1 91 ? -6.652 8.912 3.376 1.00 95.06 91 VAL A O 1
ATOM 714 N N . ASP A 1 92 ? -8.871 8.812 3.639 1.00 93.94 92 ASP A N 1
ATOM 715 C CA . ASP A 1 92 ? -8.810 8.173 4.953 1.00 93.94 92 ASP A CA 1
ATOM 716 C C . ASP A 1 92 ? -8.792 6.639 4.811 1.00 93.94 92 ASP A C 1
ATOM 718 O O . ASP A 1 92 ? -8.752 6.091 3.707 1.00 93.94 92 ASP A O 1
ATOM 722 N N . VAL A 1 93 ? -8.768 5.928 5.940 1.00 93.12 93 VAL A N 1
ATOM 723 C CA . VAL A 1 93 ? -8.709 4.460 5.945 1.00 93.12 93 VAL A CA 1
ATOM 724 C C . VAL A 1 93 ? -9.946 3.818 5.308 1.00 93.12 93 VAL A C 1
ATOM 726 O O . VAL A 1 93 ? -9.815 2.795 4.641 1.00 93.12 93 VAL A O 1
ATOM 729 N N . ASP A 1 94 ? -11.127 4.416 5.467 1.00 93.81 94 ASP A N 1
ATOM 730 C CA . ASP A 1 94 ? -12.368 3.896 4.889 1.00 93.81 94 ASP A CA 1
ATOM 731 C C . ASP A 1 94 ? -12.417 4.148 3.375 1.00 93.81 94 ASP A C 1
ATOM 733 O O . ASP A 1 94 ? -12.790 3.261 2.610 1.00 93.81 94 ASP A O 1
ATOM 737 N N . GLY A 1 95 ? -11.952 5.315 2.922 1.00 93.38 95 GLY A N 1
ATOM 738 C CA . GLY A 1 95 ? -11.751 5.615 1.509 1.00 93.38 95 GLY A CA 1
ATOM 739 C C . GLY A 1 95 ? -10.700 4.712 0.867 1.00 93.38 95 GLY A C 1
ATOM 740 O O . GLY A 1 95 ? -10.890 4.277 -0.264 1.00 93.38 95 GLY A O 1
ATOM 741 N N . ALA A 1 96 ? -9.630 4.365 1.590 1.00 92.62 96 ALA A N 1
ATOM 742 C CA . ALA A 1 96 ? -8.644 3.391 1.129 1.00 92.62 96 ALA A CA 1
ATOM 743 C C . ALA A 1 96 ? -9.255 1.990 0.976 1.00 92.62 96 ALA A C 1
ATOM 745 O O . ALA A 1 96 ? -9.005 1.333 -0.027 1.00 92.62 96 ALA A O 1
ATOM 746 N N . LEU A 1 97 ? -10.087 1.557 1.930 1.00 93.19 97 LEU A N 1
ATOM 747 C CA . LEU A 1 97 ? -10.807 0.275 1.892 1.00 93.19 97 LEU A CA 1
ATOM 748 C C . LEU A 1 97 ? -11.859 0.177 0.773 1.00 93.19 97 LEU A C 1
ATOM 750 O O . LEU A 1 97 ? -12.354 -0.918 0.512 1.00 93.19 97 LEU A O 1
ATOM 754 N N . ALA A 1 98 ? -12.218 1.295 0.140 1.00 93.12 98 ALA A N 1
ATOM 755 C CA . ALA A 1 98 ? -13.185 1.355 -0.952 1.00 93.12 98 ALA A CA 1
ATOM 756 C C . ALA A 1 98 ? -12.547 1.353 -2.359 1.00 93.12 98 ALA A C 1
ATOM 758 O O . ALA A 1 98 ? -13.283 1.450 -3.344 1.00 93.12 98 ALA A O 1
ATOM 759 N N . ILE A 1 99 ? -11.210 1.287 -2.451 1.00 89.06 99 ILE A N 1
ATOM 760 C CA . ILE A 1 99 ? -10.439 1.192 -3.709 1.00 89.06 99 ILE A CA 1
ATOM 761 C C . ILE A 1 99 ? -10.445 -0.249 -4.216 1.00 89.06 99 ILE A C 1
ATOM 763 O O . ILE A 1 99 ? -10.708 -0.428 -5.428 1.00 89.06 99 ILE A O 1
#

Foldseek 3Di:
DPDDDDPQQVDDAQKWKADPVRFIKGANAWAQDPQRKIKGAQIWHAADPVCCVPPPPVSHRTIGGDDGMDIGHNVRQQPMQMAGRVVRDGDGSVVRNVD

Sequence (99 aa):
MSVEIPDEFSSVPVLTFKTLKNTELGALEITRDEDGSVVLTGILKLVTESMLQSYPRSVLGKWTPNRARIRYTAEEAAGRDWKNYATGETVDVDGALAI